Protein AF-A0AAN5D6R3-F1 (afdb_monomer)

Mean predicted aligned error: 2.65 Å

Nearest PDB structures (foldseek):
  6zm8-assembly1_A  TM=7.943E-01  e=1.492E-03  Sodiomyces alcalophilus
  5jip-assembly1_B  TM=6.865E-01  e=1.821E-03  Clostridium perfringens
  2x8r-assembly6_F  TM=7.749E-01  e=5.633E-03  Aspergillus fumigatus Af293
  4ff5-assembly1_A  TM=6.627E-01  e=8.023E-02  Streptococcus pneumoniae

pLDDT: mean 97.14, std 1.84, range [90.44, 98.75]

Solvent-accessible surface area (backbone atoms only — not comparable to full-atom values): 5357 Å² total; per-residue (Å²): 90,59,67,64,53,50,53,54,52,51,51,36,53,76,72,68,51,90,69,65,46,78,48,35,67,69,57,42,32,76,47,53,35,47,80,50,39,95,63,37,93,39,49,30,34,32,53,52,76,73,73,49,84,57,76,78,87,71,71,69,43,28,68,32,82,68,66,62,31,32,35,15,38,69,74,40,81,43,69,95,82,68,48,61,39,70,44,72,31,68,134

Foldseek 3Di:
DVVVVVVVVVVCVVVPHQDAAEDEQVVCCVPPRFAAQPPQVHAYAYEDQQQDQDQPPDDRTSNHPGHQKYQHHWQCQDPPPPGGGTDM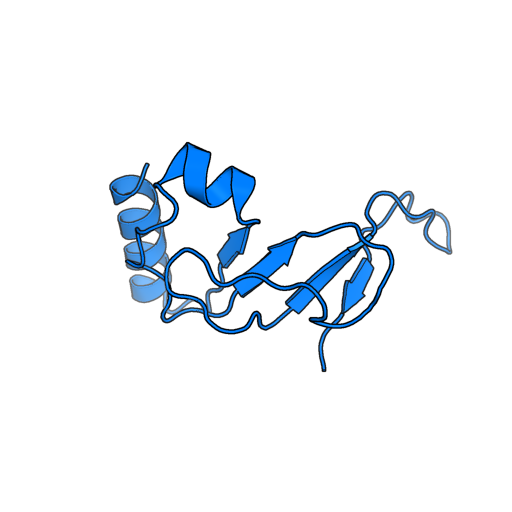HGD

Radius of gyration: 14.56 Å; Cα contacts (8 Å, |Δi|>4): 146; chains: 1; bounding box: 36×28×38 Å

Secondary structure (DSSP, 8-state):
-HHHHHHHHHHHHHTT----EEE-HHHHHHHH-TT--TTTTSPEEEE--SS-SS-TT---BTTBSS-SEEEEEEEEE-STT--EEEEEE--

Structure (mmCIF, N/CA/C/O backbone):
data_AF-A0AAN5D6R3-F1
#
_entry.id   AF-A0AAN5D6R3-F1
#
loop_
_atom_site.group_PDB
_atom_site.id
_atom_site.type_symbol
_atom_site.label_atom_id
_atom_site.label_alt_id
_atom_site.label_comp_id
_atom_site.label_asym_id
_atom_site.label_entity_id
_atom_site.label_seq_id
_atom_site.pdbx_PDB_ins_code
_atom_site.Cartn_x
_atom_site.Cartn_y
_atom_site.Cartn_z
_atom_site.occupancy
_atom_site.B_iso_or_equiv
_atom_site.auth_seq_id
_atom_site.auth_comp_id
_atom_site.auth_asym_id
_atom_site.auth_atom_id
_atom_site.pdbx_PDB_model_num
ATOM 1 N N . ASN A 1 1 ? -6.840 14.722 4.740 1.00 93.50 1 ASN A N 1
ATOM 2 C CA . ASN A 1 1 ? -7.758 13.725 4.128 1.00 93.50 1 ASN A CA 1
ATOM 3 C C . ASN A 1 1 ? -7.998 12.478 4.991 1.00 93.50 1 ASN A C 1
ATOM 5 O O . ASN A 1 1 ? -8.188 11.398 4.450 1.00 93.50 1 ASN A O 1
ATOM 9 N N . GLN A 1 2 ? -8.043 12.602 6.323 1.00 98.06 2 GLN A N 1
ATOM 10 C CA . GLN A 1 2 ? -8.183 11.442 7.221 1.00 98.06 2 GLN A CA 1
ATOM 11 C C . GLN A 1 2 ? -9.566 10.779 7.112 1.00 98.06 2 GLN A C 1
ATOM 13 O O . GLN A 1 2 ? -9.644 9.568 6.940 1.00 98.06 2 GLN A O 1
ATOM 18 N N . GLN A 1 3 ? -10.643 11.577 7.135 1.00 98.38 3 GLN A N 1
ATOM 19 C CA . GLN A 1 3 ? -12.017 11.063 7.073 1.00 98.38 3 GLN A CA 1
ATOM 20 C C . GLN A 1 3 ? -12.289 10.267 5.793 1.00 98.38 3 GLN A C 1
ATOM 22 O O . GLN A 1 3 ? -12.778 9.152 5.867 1.00 98.38 3 GLN A O 1
ATOM 27 N N . PHE A 1 4 ? -11.863 10.784 4.638 1.00 98.19 4 PHE A N 1
ATOM 28 C CA . PHE A 1 4 ? -12.001 10.091 3.354 1.00 98.19 4 PHE A CA 1
ATOM 29 C C . PHE A 1 4 ? -11.401 8.674 3.373 1.00 98.19 4 PHE A C 1
ATOM 31 O O . PHE A 1 4 ? -12.004 7.726 2.879 1.00 98.19 4 PHE A O 1
ATOM 38 N N . ILE A 1 5 ? -10.220 8.514 3.981 1.00 98.19 5 ILE A N 1
ATOM 39 C CA . ILE A 1 5 ? -9.574 7.203 4.110 1.00 98.19 5 ILE A CA 1
ATOM 40 C C . ILE A 1 5 ? -10.357 6.302 5.077 1.00 98.19 5 ILE A C 1
ATOM 42 O O . ILE A 1 5 ? -10.491 5.109 4.810 1.00 98.19 5 ILE A O 1
ATOM 46 N N . LEU A 1 6 ? -10.879 6.848 6.182 1.00 98.50 6 LEU A N 1
ATOM 47 C CA . LEU A 1 6 ? -11.707 6.086 7.123 1.00 98.50 6 LEU A CA 1
ATOM 48 C C . LEU A 1 6 ? -12.996 5.584 6.471 1.00 98.50 6 LEU A C 1
ATOM 50 O O . LEU A 1 6 ? -13.344 4.426 6.677 1.00 98.50 6 LEU A O 1
ATOM 54 N N . ASP A 1 7 ? -13.651 6.413 5.661 1.00 98.62 7 ASP A N 1
ATOM 55 C CA . ASP A 1 7 ? -14.885 6.051 4.960 1.00 98.62 7 ASP A CA 1
ATOM 56 C C . ASP A 1 7 ? -14.624 4.929 3.943 1.00 98.62 7 ASP A C 1
ATOM 58 O O . ASP A 1 7 ? -15.335 3.926 3.927 1.00 98.62 7 ASP A O 1
ATOM 62 N N . MET A 1 8 ? -13.538 5.027 3.165 1.00 97.94 8 MET A N 1
ATOM 63 C CA . MET A 1 8 ? -13.139 3.976 2.221 1.00 97.94 8 MET A CA 1
ATOM 64 C C . MET A 1 8 ? -12.821 2.654 2.934 1.00 97.94 8 MET A C 1
ATOM 66 O O . MET A 1 8 ? -13.239 1.583 2.502 1.00 97.94 8 MET A O 1
ATOM 70 N N . VAL A 1 9 ? -12.102 2.720 4.058 1.00 98.06 9 VAL A N 1
ATOM 71 C CA . VAL A 1 9 ? -11.793 1.541 4.873 1.00 98.06 9 VAL A CA 1
ATOM 72 C C . VAL A 1 9 ? -13.055 0.944 5.493 1.00 98.06 9 VAL A C 1
ATOM 74 O O . VAL A 1 9 ? -13.162 -0.280 5.575 1.00 98.06 9 VAL A O 1
ATOM 77 N N . ALA A 1 10 ? -13.994 1.767 5.959 1.00 98.31 10 ALA A N 1
ATOM 78 C CA . ALA A 1 10 ? -15.259 1.295 6.510 1.00 98.31 10 ALA A CA 1
ATOM 79 C C . ALA A 1 10 ? -16.045 0.499 5.460 1.00 98.31 10 ALA A C 1
ATOM 81 O O . ALA A 1 10 ? -16.481 -0.614 5.756 1.00 98.31 10 ALA A O 1
ATOM 82 N N . GLU A 1 11 ? -16.115 1.010 4.231 1.00 98.44 11 GLU A N 1
ATOM 83 C CA . GLU A 1 11 ? -16.776 0.333 3.115 1.00 98.44 11 GLU A CA 1
ATOM 84 C C . GLU A 1 11 ? -16.085 -0.988 2.751 1.00 98.44 11 GLU A C 1
ATOM 86 O O . GLU A 1 11 ? -16.731 -2.030 2.689 1.00 98.44 11 GLU A O 1
ATOM 91 N N . CYS A 1 12 ? -14.751 -1.003 2.621 1.00 97.94 12 CYS A N 1
ATOM 92 C CA . CYS A 1 12 ? -14.017 -2.248 2.366 1.00 97.94 12 CYS A CA 1
ATOM 93 C C . CYS A 1 12 ? -14.285 -3.319 3.437 1.00 97.94 12 CYS A C 1
ATOM 95 O O . CYS A 1 12 ? -14.377 -4.502 3.115 1.00 97.94 12 CYS A O 1
ATOM 97 N N . ASN A 1 13 ? -14.420 -2.924 4.708 1.00 97.75 13 ASN A N 1
ATOM 98 C CA . ASN A 1 13 ? -14.765 -3.863 5.776 1.00 97.75 13 ASN A CA 1
ATOM 99 C C . ASN A 1 13 ? -16.212 -4.357 5.676 1.00 97.75 13 ASN A C 1
ATOM 101 O O . ASN A 1 13 ? -16.451 -5.542 5.911 1.00 97.75 13 ASN A O 1
ATOM 105 N N . ALA A 1 14 ? -17.163 -3.478 5.342 1.00 98.44 14 ALA A N 1
ATOM 106 C CA . ALA A 1 14 ? -18.563 -3.850 5.137 1.00 98.44 14 ALA A CA 1
ATOM 107 C C . ALA A 1 14 ? -18.697 -4.899 4.020 1.00 98.44 14 ALA A C 1
ATOM 109 O O . ALA A 1 14 ? -19.370 -5.916 4.197 1.00 98.44 14 ALA A O 1
ATOM 110 N N . GLU A 1 15 ? -17.936 -4.712 2.942 1.00 98.31 15 GLU A N 1
ATOM 111 C CA . GLU A 1 15 ? -17.842 -5.618 1.793 1.00 98.31 15 GLU A CA 1
ATOM 112 C C . GLU A 1 15 ? -16.906 -6.823 2.022 1.00 98.31 15 GLU A C 1
ATOM 114 O O . GLU A 1 15 ? -16.728 -7.664 1.142 1.00 98.31 15 GLU A O 1
ATOM 119 N N . LYS A 1 16 ? -16.309 -6.950 3.217 1.00 97.75 16 LYS A N 1
ATOM 120 C CA . LYS A 1 16 ? -15.396 -8.047 3.603 1.00 97.75 16 LYS A CA 1
ATOM 121 C C . LYS A 1 16 ? -14.185 -8.202 2.672 1.00 97.75 16 LYS A C 1
ATOM 123 O O . LYS A 1 16 ? -13.667 -9.304 2.482 1.00 97.75 16 LYS A O 1
ATOM 128 N N . VAL A 1 17 ? -13.703 -7.094 2.118 1.00 97.62 17 VAL A N 1
ATOM 129 C CA . VAL A 1 17 ? -12.507 -7.042 1.277 1.00 97.62 17 VAL A CA 1
ATOM 130 C C . VAL A 1 17 ? -11.256 -7.079 2.155 1.00 97.62 17 VAL A C 1
ATOM 132 O O . VAL A 1 17 ? -11.139 -6.349 3.139 1.00 97.62 17 VAL A O 1
ATOM 135 N N . THR A 1 18 ? -10.282 -7.916 1.791 1.00 9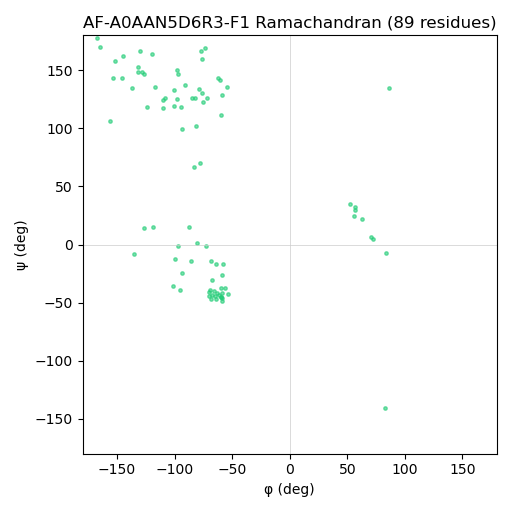6.50 18 THR A N 1
ATOM 136 C CA . THR A 1 18 ? -8.951 -7.872 2.416 1.00 96.50 18 THR A CA 1
ATOM 137 C C . THR A 1 18 ? -8.212 -6.627 1.948 1.00 96.50 18 THR A C 1
ATOM 139 O O . THR A 1 18 ? -8.075 -6.408 0.747 1.00 96.50 18 THR A O 1
ATOM 142 N N . LEU A 1 19 ? -7.734 -5.817 2.891 1.00 96.44 19 LEU A N 1
ATOM 143 C CA . LEU A 1 19 ? -7.232 -4.482 2.589 1.00 96.44 19 LEU A CA 1
ATOM 1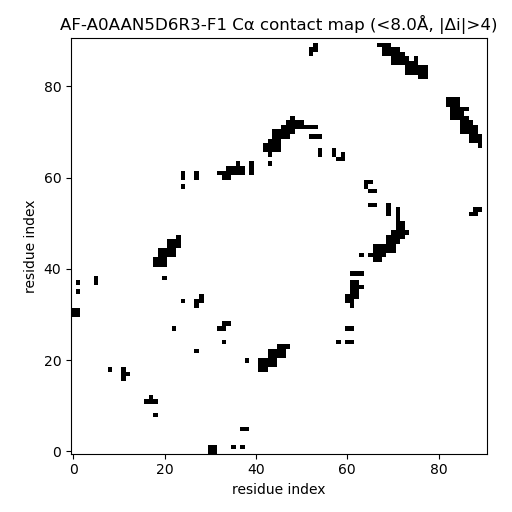44 C C . LEU A 1 19 ? -5.831 -4.228 3.152 1.00 96.44 19 LEU A C 1
ATOM 146 O O . LEU A 1 19 ? -5.452 -4.746 4.202 1.00 96.44 19 LEU A O 1
ATOM 150 N N . GLY A 1 20 ? -5.081 -3.401 2.431 1.00 97.88 20 GLY A N 1
ATOM 151 C CA . GLY A 1 20 ? -3.760 -2.902 2.790 1.00 97.88 20 GLY A CA 1
ATOM 152 C C . GLY A 1 20 ? -3.598 -1.471 2.290 1.00 97.88 20 GLY A C 1
ATOM 153 O O . GLY A 1 20 ? -4.362 -1.013 1.439 1.00 97.88 20 GLY A O 1
ATOM 154 N N . ILE A 1 21 ? -2.625 -0.750 2.836 1.00 98.44 21 ILE A N 1
ATOM 155 C CA . ILE A 1 21 ? -2.374 0.654 2.506 1.00 98.44 21 ILE A CA 1
ATOM 156 C C . ILE A 1 21 ? -1.097 0.745 1.680 1.00 98.44 21 ILE A C 1
ATOM 158 O O . ILE A 1 21 ? -0.058 0.265 2.116 1.00 98.44 21 ILE A O 1
ATOM 162 N N . TYR A 1 22 ? -1.154 1.381 0.512 1.00 98.38 22 TYR A N 1
ATOM 163 C CA . TYR A 1 22 ? 0.027 1.713 -0.285 1.00 98.38 22 TYR A CA 1
ATOM 164 C C . TYR A 1 22 ? 0.388 3.187 -0.084 1.00 98.38 22 TYR A C 1
ATOM 166 O O . TYR A 1 22 ? -0.435 4.064 -0.352 1.00 98.38 22 TYR A O 1
ATOM 174 N N . SER A 1 23 ? 1.589 3.475 0.429 1.00 98.25 23 SER A N 1
ATOM 175 C CA . SER A 1 23 ? 2.066 4.853 0.610 1.00 98.25 23 SER A CA 1
ATOM 176 C C . SER A 1 23 ? 3.568 4.927 0.923 1.00 98.25 23 SER A C 1
ATOM 178 O O . SER A 1 23 ? 4.256 3.923 1.102 1.00 98.25 23 SER A O 1
ATOM 180 N N . ASN A 1 24 ? 4.075 6.152 1.046 1.00 98.00 24 ASN A N 1
ATOM 181 C CA . ASN A 1 24 ? 5.375 6.470 1.623 1.00 98.00 24 ASN A CA 1
ATOM 182 C C . ASN A 1 24 ? 5.236 7.574 2.682 1.00 98.00 24 ASN A C 1
ATOM 184 O O . ASN A 1 24 ? 4.209 8.251 2.763 1.00 98.00 24 ASN A O 1
ATOM 188 N N . ASN A 1 25 ? 6.281 7.769 3.483 1.00 97.62 25 ASN A N 1
ATOM 189 C CA . ASN A 1 25 ? 6.277 8.708 4.603 1.00 97.62 25 ASN A CA 1
ATOM 190 C C . ASN A 1 25 ? 6.003 10.165 4.173 1.00 97.62 25 ASN A C 1
ATOM 192 O O . ASN A 1 25 ? 5.289 10.867 4.883 1.00 97.62 25 ASN A O 1
ATOM 196 N N . ASN A 1 26 ? 6.515 10.611 3.018 1.00 97.75 26 ASN A N 1
ATOM 197 C CA . ASN A 1 26 ? 6.334 11.988 2.536 1.00 97.75 26 ASN A CA 1
ATOM 198 C C . ASN A 1 26 ? 4.881 12.241 2.107 1.00 97.75 26 ASN A C 1
ATOM 200 O O . ASN A 1 26 ? 4.282 13.257 2.467 1.00 97.75 26 ASN A O 1
ATOM 204 N N . ASN A 1 27 ? 4.298 11.295 1.366 1.00 98.06 27 ASN A N 1
ATOM 205 C CA . ASN A 1 27 ? 2.908 11.373 0.924 1.00 98.06 27 ASN A CA 1
ATOM 206 C C . ASN A 1 27 ? 1.954 11.267 2.113 1.00 98.06 27 ASN A C 1
ATOM 208 O O . ASN A 1 27 ? 0.998 12.033 2.202 1.00 98.06 27 ASN A O 1
ATOM 212 N N . TRP A 1 28 ? 2.222 10.350 3.046 1.00 98.31 28 TRP A N 1
ATOM 213 C CA . TRP A 1 28 ? 1.410 10.211 4.251 1.00 98.31 28 TRP A CA 1
ATOM 214 C C . TRP A 1 28 ? 1.391 11.507 5.064 1.00 98.31 28 TRP A C 1
ATOM 216 O O . TRP A 1 28 ? 0.317 12.012 5.389 1.00 98.31 28 TRP A O 1
ATOM 226 N N . ASP A 1 29 ? 2.565 12.094 5.315 1.00 98.19 29 ASP A N 1
ATOM 227 C CA . ASP A 1 29 ? 2.675 13.358 6.042 1.00 98.19 29 ASP A CA 1
ATOM 228 C C . ASP A 1 29 ? 1.912 14.493 5.347 1.00 98.19 29 ASP A C 1
ATOM 230 O O . ASP A 1 29 ? 1.094 15.162 5.973 1.00 98.19 29 ASP A O 1
ATOM 234 N N . SER A 1 30 ? 2.064 14.621 4.028 1.00 98.25 30 SER A N 1
ATOM 235 C CA . SER A 1 30 ? 1.401 15.676 3.251 1.00 98.25 30 SER A CA 1
ATOM 236 C C . SER A 1 30 ? -0.129 15.532 3.186 1.00 98.25 30 SER A C 1
ATOM 238 O O . SER A 1 30 ? -0.840 16.526 3.064 1.00 98.25 30 SER A O 1
ATOM 240 N N . ILE A 1 31 ? -0.662 14.305 3.236 1.00 98.00 31 ILE A N 1
ATOM 241 C CA . ILE A 1 31 ? -2.092 14.024 3.005 1.00 98.00 31 ILE A CA 1
ATOM 242 C C . ILE A 1 31 ? -2.887 13.947 4.317 1.00 98.00 31 ILE A C 1
ATOM 244 O O . ILE A 1 31 ? -4.055 14.366 4.382 1.00 98.00 31 ILE A O 1
ATOM 248 N N . VAL A 1 32 ? -2.295 13.358 5.355 1.00 97.94 32 VAL A N 1
ATOM 249 C CA . VAL A 1 32 ? -2.971 13.056 6.626 1.00 97.94 32 VAL A CA 1
ATOM 250 C C . VAL A 1 32 ? -2.163 13.411 7.872 1.00 97.94 32 VAL A C 1
ATOM 252 O O . VAL A 1 32 ? -2.739 13.390 8.960 1.00 97.94 32 VAL A O 1
ATOM 255 N N . GLY A 1 33 ? -0.892 13.789 7.727 1.00 97.38 33 GLY A N 1
ATOM 256 C CA . GLY A 1 33 ? 0.027 14.051 8.830 1.00 97.38 33 GLY A CA 1
ATOM 257 C C . GLY A 1 33 ? 0.732 12.784 9.316 1.00 97.38 33 GLY A C 1
ATOM 258 O O . GLY A 1 33 ? 0.113 11.738 9.521 1.00 97.38 33 GLY A O 1
ATOM 259 N N . SER A 1 34 ? 2.043 12.881 9.534 1.00 94.81 34 SER A N 1
ATOM 260 C CA . SER A 1 34 ? 2.928 11.763 9.902 1.00 94.81 34 SER A CA 1
ATOM 261 C C . SER A 1 34 ? 2.539 11.041 11.195 1.00 94.81 34 SER A C 1
ATOM 263 O O . SER A 1 34 ? 2.842 9.855 11.339 1.00 94.81 34 SER A O 1
ATOM 265 N N . SER A 1 35 ? 1.850 11.719 12.116 1.00 96.25 35 SER A N 1
ATOM 266 C CA . SER A 1 35 ? 1.395 11.152 13.390 1.00 96.25 35 SER A CA 1
ATOM 267 C C . SER A 1 35 ? 0.048 10.429 13.313 1.00 96.25 35 SER A C 1
ATOM 269 O O . SER A 1 35 ? -0.298 9.699 14.243 1.00 96.25 35 SER A O 1
ATOM 271 N N . TRP A 1 36 ? -0.726 10.601 12.237 1.00 98.31 36 TRP A N 1
ATOM 272 C CA . TRP A 1 36 ? -2.048 9.990 12.144 1.00 98.31 36 TRP A CA 1
ATOM 273 C C . TRP A 1 36 ? -1.956 8.491 11.852 1.00 98.31 36 TRP A C 1
ATOM 275 O O . TRP A 1 36 ? -1.404 8.079 10.832 1.00 98.31 36 TRP A O 1
ATOM 285 N N . SER A 1 37 ? -2.541 7.683 12.739 1.00 98.38 37 SER A N 1
ATOM 286 C CA . SER A 1 37 ? -2.403 6.222 12.762 1.00 98.38 37 SER A CA 1
ATOM 287 C C . SER A 1 37 ? -3.711 5.449 12.580 1.00 98.38 37 SER A C 1
ATOM 289 O O . SER A 1 37 ? -3.752 4.240 12.825 1.00 98.38 37 SER A O 1
ATOM 291 N N . GLY A 1 38 ? -4.779 6.116 12.122 1.00 97.75 38 GLY A N 1
ATOM 292 C CA . GLY A 1 38 ? -6.146 5.573 12.091 1.00 97.75 38 GLY A CA 1
ATOM 293 C C . GLY A 1 38 ? -6.334 4.275 11.293 1.00 97.75 38 GLY A C 1
ATOM 294 O O . GLY A 1 38 ? -7.322 3.571 11.492 1.00 97.75 38 GLY A O 1
ATOM 295 N N . VAL A 1 39 ? -5.381 3.925 10.424 1.00 98.00 39 VAL A N 1
ATOM 296 C CA . VAL A 1 39 ? -5.411 2.714 9.585 1.00 98.00 39 VAL A CA 1
ATOM 297 C C . VAL A 1 39 ? -4.156 1.841 9.723 1.00 98.00 39 VAL A C 1
ATOM 299 O O . VAL A 1 39 ? -3.950 0.921 8.937 1.00 98.00 39 VAL A O 1
ATOM 302 N N . SER A 1 40 ? -3.338 2.074 10.753 1.00 98.00 40 SER A N 1
ATOM 303 C CA . SER A 1 40 ? -2.081 1.336 10.991 1.00 98.00 40 SER A CA 1
ATOM 304 C C . SER A 1 40 ? -2.251 -0.160 11.272 1.00 98.00 40 SER A C 1
ATOM 306 O O . SER A 1 40 ? -1.302 -0.927 11.136 1.00 98.00 40 SER A O 1
ATOM 308 N N . LYS A 1 41 ? -3.467 -0.601 11.621 1.00 97.38 41 LYS A N 1
ATOM 309 C CA . LYS A 1 41 ? -3.800 -2.021 11.815 1.00 97.38 41 LYS A CA 1
ATOM 310 C C . LYS A 1 41 ? -3.779 -2.850 10.522 1.00 97.38 41 LYS A C 1
ATOM 312 O O . LYS A 1 41 ? -3.826 -4.073 10.600 1.00 97.38 41 LYS A O 1
ATOM 317 N N . TYR A 1 42 ? -3.756 -2.206 9.355 1.00 98.31 42 TYR A N 1
ATOM 318 C CA . TYR A 1 42 ? -3.699 -2.880 8.057 1.00 98.31 42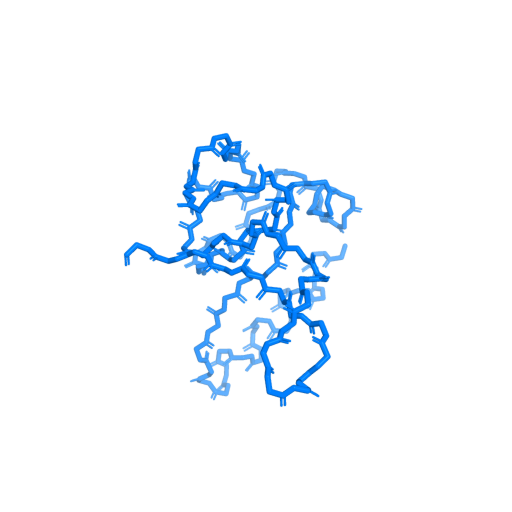 TYR A CA 1
ATOM 319 C C . TYR A 1 42 ? -2.262 -2.925 7.527 1.00 98.31 42 TYR A C 1
ATOM 321 O O . TYR A 1 42 ? -1.482 -2.014 7.820 1.00 98.31 42 TYR A O 1
ATOM 329 N N . PRO A 1 43 ? -1.893 -3.953 6.742 1.00 98.44 43 PRO A N 1
ATOM 330 C CA . PRO A 1 43 ? -0.547 -4.079 6.198 1.00 98.44 43 PRO A CA 1
ATOM 331 C C . PRO A 1 43 ? -0.185 -2.889 5.306 1.00 98.44 43 PRO A C 1
ATOM 333 O O . PRO A 1 43 ? -1.009 -2.401 4.529 1.00 98.44 43 PRO A O 1
ATOM 336 N N . LEU A 1 44 ? 1.069 -2.449 5.407 1.00 98.69 44 LEU A N 1
ATOM 337 C CA . LEU A 1 44 ? 1.625 -1.367 4.599 1.00 98.69 44 LEU A CA 1
ATOM 338 C C . LEU A 1 44 ? 2.421 -1.933 3.417 1.00 98.69 44 LEU A C 1
ATOM 340 O O . LEU A 1 44 ? 3.381 -2.679 3.605 1.00 98.69 44 LEU A O 1
ATOM 344 N N . TRP A 1 45 ? 2.069 -1.515 2.208 1.00 98.75 45 TRP A N 1
ATOM 345 C CA . TRP A 1 45 ? 2.913 -1.597 1.024 1.00 98.75 45 TRP A CA 1
ATOM 346 C C . TRP A 1 45 ? 3.673 -0.275 0.887 1.00 98.75 45 TRP A C 1
ATOM 348 O O . TRP A 1 45 ? 3.139 0.753 0.472 1.00 98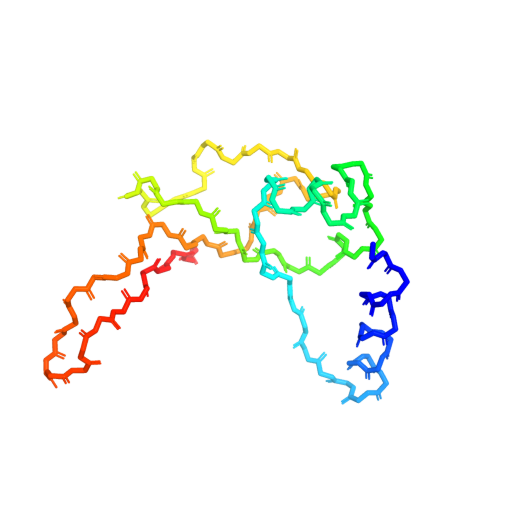.75 45 TRP A O 1
ATOM 358 N N . TRP A 1 46 ? 4.925 -0.289 1.328 1.00 98.50 46 TRP A N 1
ATOM 359 C CA . TRP A 1 46 ? 5.773 0.889 1.422 1.00 98.50 46 TRP A CA 1
ATOM 360 C C . TRP A 1 46 ? 6.471 1.179 0.096 1.00 98.50 46 TRP A C 1
ATOM 362 O O . TRP A 1 46 ? 7.166 0.319 -0.439 1.00 98.50 46 TRP A O 1
ATOM 372 N N . ALA A 1 47 ? 6.332 2.399 -0.418 1.00 98.25 47 ALA A N 1
ATOM 373 C CA . ALA A 1 47 ? 7.053 2.846 -1.607 1.00 98.25 47 ALA A CA 1
ATOM 374 C C . ALA A 1 47 ? 8.341 3.589 -1.231 1.00 98.25 47 ALA A C 1
ATOM 376 O O . ALA A 1 47 ? 8.307 4.642 -0.588 1.00 98.25 47 ALA A O 1
ATOM 377 N N . ASN A 1 48 ? 9.493 3.067 -1.652 1.00 97.44 48 ASN A N 1
ATOM 378 C CA . ASN A 1 48 ? 10.772 3.758 -1.523 1.00 97.44 48 ASN A CA 1
ATOM 379 C C . ASN A 1 48 ? 11.769 3.237 -2.557 1.00 97.44 48 ASN A C 1
ATOM 381 O O . ASN A 1 48 ? 12.292 2.138 -2.411 1.00 97.44 48 ASN A O 1
ATOM 385 N N . TYR A 1 49 ? 12.050 4.027 -3.593 1.00 96.56 49 TYR A N 1
ATOM 386 C CA . TYR A 1 49 ? 12.813 3.562 -4.755 1.00 96.56 49 TYR A CA 1
ATOM 387 C C . TYR A 1 49 ? 14.323 3.616 -4.506 1.00 96.56 49 TYR A C 1
ATOM 389 O O . TYR A 1 49 ? 15.042 4.424 -5.087 1.00 96.56 49 TYR A O 1
ATOM 397 N N . ASN A 1 50 ? 14.796 2.778 -3.586 1.00 95.56 50 ASN A N 1
ATOM 398 C CA . ASN A 1 50 ? 16.198 2.702 -3.178 1.00 95.56 50 ASN A CA 1
ATOM 399 C C . ASN A 1 50 ? 16.983 1.585 -3.893 1.00 95.56 50 ASN A C 1
ATOM 401 O O . ASN A 1 50 ? 18.174 1.420 -3.634 1.00 95.56 50 ASN A O 1
ATOM 405 N N . GLY A 1 51 ? 16.332 0.810 -4.770 1.00 96.56 51 GLY A N 1
ATOM 406 C CA . GLY A 1 51 ? 16.950 -0.292 -5.510 1.00 96.56 51 GLY A CA 1
ATOM 407 C C . GLY A 1 51 ? 17.271 -1.533 -4.669 1.00 96.56 51 GLY A C 1
ATOM 408 O O . GLY A 1 51 ? 17.866 -2.474 -5.189 1.00 96.56 51 GLY A O 1
ATOM 409 N N . GLN A 1 52 ? 16.893 -1.561 -3.390 1.00 96.94 52 GLN A N 1
ATOM 410 C CA . GLN A 1 52 ? 17.189 -2.645 -2.461 1.00 96.94 52 GLN A CA 1
ATOM 411 C C . GLN A 1 52 ? 15.915 -3.419 -2.121 1.00 96.94 52 GLN A C 1
ATOM 413 O O . GLN A 1 52 ? 14.996 -2.880 -1.519 1.00 96.94 52 GLN A O 1
ATOM 418 N N . ALA A 1 53 ? 15.876 -4.703 -2.470 1.00 97.56 53 ALA A N 1
ATOM 419 C CA . ALA A 1 53 ? 14.760 -5.595 -2.168 1.00 97.56 53 ALA A CA 1
ATOM 420 C C . ALA A 1 53 ? 14.808 -6.064 -0.696 1.00 97.56 53 ALA A C 1
ATOM 422 O O . ALA A 1 53 ? 15.183 -7.200 -0.412 1.00 97.56 53 ALA A O 1
ATOM 423 N N . ASN A 1 54 ? 14.548 -5.155 0.249 1.00 97.50 54 ASN A N 1
ATOM 424 C CA . ASN A 1 54 ? 14.517 -5.398 1.697 1.00 97.50 54 ASN A CA 1
ATOM 425 C C . ASN A 1 54 ? 13.833 -4.227 2.430 1.00 97.50 54 ASN A C 1
ATOM 427 O O . ASN A 1 54 ? 13.637 -3.163 1.864 1.00 97.50 54 ASN A O 1
ATOM 431 N N . PHE A 1 55 ? 13.538 -4.361 3.725 1.00 97.81 55 PHE A N 1
ATOM 432 C CA . PHE A 1 55 ? 12.990 -3.249 4.525 1.00 97.81 55 PHE A CA 1
ATOM 433 C C . PHE A 1 55 ? 14.049 -2.336 5.157 1.00 97.81 55 PHE A C 1
ATOM 435 O O . PHE A 1 55 ? 13.731 -1.548 6.055 1.00 97.81 55 PHE A O 1
ATOM 442 N N . ASN A 1 56 ? 15.309 -2.410 4.720 1.00 96.06 56 ASN A N 1
ATOM 443 C CA . ASN A 1 56 ? 16.337 -1.535 5.268 1.00 96.06 56 ASN A CA 1
ATOM 444 C C . ASN A 1 56 ? 15.982 -0.079 4.957 1.00 96.06 56 ASN A C 1
ATOM 446 O O . ASN A 1 56 ? 15.479 0.254 3.884 1.00 96.06 56 ASN A O 1
ATOM 450 N N . ASN A 1 57 ? 16.283 0.804 5.908 1.00 92.94 57 ASN A N 1
ATOM 451 C CA . ASN A 1 57 ? 15.971 2.235 5.849 1.00 92.94 57 ASN A CA 1
ATOM 452 C C . ASN A 1 57 ? 14.483 2.593 5.985 1.00 92.94 57 ASN A C 1
ATOM 454 O O . ASN A 1 57 ? 14.151 3.778 5.877 1.00 92.94 57 ASN A O 1
ATOM 458 N N . PHE A 1 58 ? 13.594 1.632 6.271 1.00 97.50 58 PHE A N 1
ATOM 459 C CA . PHE A 1 58 ? 12.236 1.972 6.680 1.00 97.50 58 PHE A CA 1
ATOM 460 C C . PHE A 1 58 ? 12.274 2.843 7.941 1.00 97.50 58 PHE A C 1
ATOM 462 O O . PHE A 1 58 ? 12.913 2.505 8.940 1.00 97.50 58 PHE A O 1
ATOM 469 N N . LYS A 1 59 ? 11.581 3.980 7.890 1.00 96.69 59 LYS A N 1
ATOM 470 C CA . LYS A 1 59 ? 11.379 4.865 9.037 1.00 96.69 59 LYS A CA 1
ATOM 471 C C . LYS A 1 59 ? 9.913 4.775 9.446 1.00 96.69 59 LYS A C 1
ATOM 473 O O . LYS A 1 59 ? 9.074 5.041 8.589 1.00 96.69 59 LYS A O 1
ATOM 478 N N . PRO A 1 60 ? 9.598 4.443 10.708 1.00 97.81 60 PRO A N 1
ATOM 479 C CA . PRO A 1 60 ? 8.220 4.392 11.174 1.00 97.81 60 PRO A CA 1
ATOM 480 C C . PRO A 1 60 ? 7.466 5.699 10.915 1.00 97.81 60 PRO A C 1
ATOM 482 O O . PRO A 1 60 ? 7.979 6.788 11.172 1.00 97.81 60 PRO A O 1
ATOM 485 N N . PHE A 1 61 ? 6.238 5.582 10.422 1.00 98.44 61 PHE A N 1
ATOM 486 C CA . PHE A 1 61 ? 5.310 6.694 10.218 1.00 98.44 61 PHE A CA 1
ATOM 487 C C . PHE A 1 61 ? 3.880 6.175 10.326 1.00 98.44 61 PHE A C 1
ATOM 489 O O . PHE A 1 61 ? 3.646 4.980 10.162 1.00 98.44 61 PHE A O 1
ATOM 496 N N . GLY A 1 62 ? 2.918 7.053 10.609 1.00 97.81 62 GLY A N 1
ATOM 497 C CA . GLY A 1 62 ? 1.496 6.711 10.542 1.00 97.81 62 GLY A CA 1
ATOM 498 C C . GLY A 1 62 ? 1.073 5.514 11.400 1.00 97.81 62 GLY A C 1
ATOM 499 O O . GLY A 1 62 ? 0.100 4.850 11.074 1.00 97.81 62 GLY A O 1
ATOM 500 N N . GLY A 1 63 ? 1.815 5.204 12.469 1.00 98.25 63 GLY A N 1
ATOM 501 C CA . GLY A 1 63 ? 1.596 4.039 13.334 1.00 98.25 63 GLY A CA 1
ATOM 502 C C . GLY A 1 63 ? 2.214 2.716 12.856 1.00 98.25 63 GLY A C 1
ATOM 503 O O . GLY A 1 63 ? 2.210 1.759 13.626 1.00 98.25 63 GLY A O 1
ATOM 504 N N . TRP A 1 64 ? 2.783 2.637 11.649 1.00 98.56 64 TRP A N 1
ATOM 505 C CA . TRP A 1 64 ? 3.488 1.437 11.182 1.00 98.56 64 TRP A CA 1
ATOM 506 C C . TRP A 1 64 ? 4.925 1.392 11.696 1.00 98.56 64 TRP A C 1
ATOM 508 O O . TRP A 1 64 ? 5.707 2.315 11.467 1.00 98.56 64 TRP A O 1
ATOM 518 N N . SER A 1 65 ? 5.290 0.286 12.345 1.00 97.81 65 SER A N 1
ATOM 519 C CA . SER A 1 65 ? 6.667 -0.014 12.761 1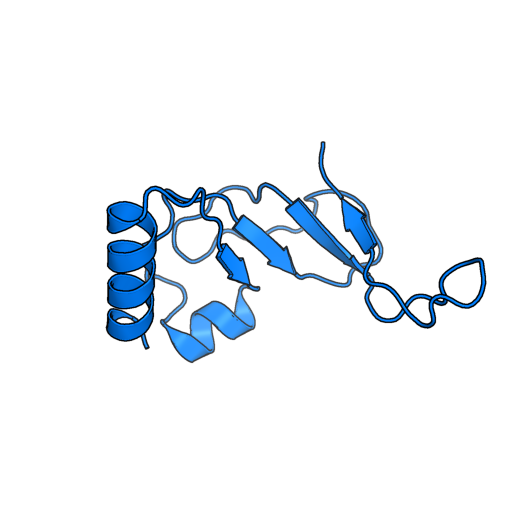.00 97.81 65 SER A CA 1
ATOM 520 C C . SER A 1 65 ? 7.437 -0.853 11.737 1.00 97.81 65 SER A C 1
ATOM 522 O O . SER A 1 65 ? 8.661 -0.770 11.688 1.00 97.81 65 SER A O 1
ATOM 524 N N . THR A 1 66 ? 6.732 -1.617 10.899 1.00 97.25 66 THR A N 1
ATOM 525 C CA . THR A 1 66 ? 7.290 -2.384 9.780 1.00 97.25 66 THR A CA 1
ATOM 526 C C . THR A 1 66 ? 6.297 -2.418 8.616 1.00 97.25 66 THR A C 1
ATOM 528 O O . THR A 1 66 ? 5.088 -2.501 8.856 1.00 97.25 66 THR A O 1
ATOM 531 N N . PRO A 1 67 ? 6.766 -2.368 7.359 1.00 98.12 67 PRO A N 1
ATOM 532 C CA . PRO A 1 67 ? 5.933 -2.655 6.201 1.00 98.12 67 PRO A CA 1
ATOM 533 C C . PRO A 1 67 ? 5.726 -4.167 6.023 1.00 98.12 67 PRO A C 1
ATOM 535 O O . PRO A 1 67 ? 6.407 -4.983 6.646 1.00 98.12 67 PRO A O 1
ATOM 538 N N . ALA A 1 68 ? 4.769 -4.522 5.166 1.00 98.44 68 ALA A N 1
ATOM 539 C CA . ALA A 1 68 ? 4.514 -5.882 4.698 1.00 98.44 68 ALA A CA 1
ATOM 540 C C . ALA A 1 68 ? 5.086 -6.124 3.292 1.00 98.44 68 ALA A C 1
ATOM 542 O O . ALA A 1 68 ? 5.572 -7.213 3.022 1.00 98.44 68 ALA A O 1
ATOM 543 N N . ILE A 1 69 ? 5.052 -5.118 2.409 1.00 98.69 69 ILE A N 1
ATOM 544 C CA . ILE A 1 69 ? 5.633 -5.149 1.053 1.00 98.69 69 ILE A CA 1
ATOM 545 C C . ILE A 1 69 ? 6.460 -3.877 0.857 1.00 98.69 69 ILE A C 1
ATOM 547 O O . ILE A 1 69 ? 6.106 -2.824 1.389 1.00 98.69 69 IL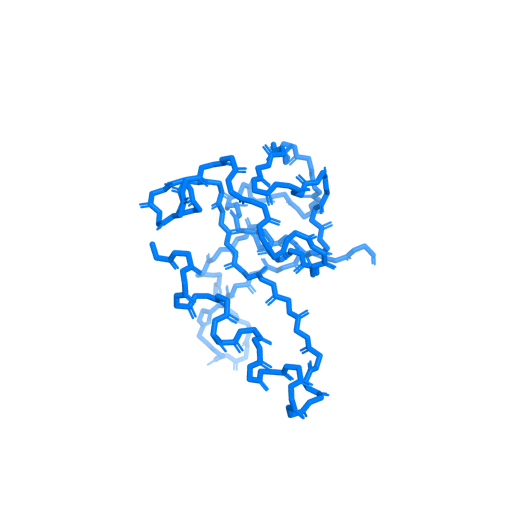E A O 1
ATOM 551 N N . HIS A 1 70 ? 7.529 -3.946 0.066 1.00 98.62 70 HIS A N 1
ATOM 552 C CA . HIS A 1 70 ? 8.318 -2.781 -0.335 1.00 98.62 70 HIS A CA 1
ATOM 553 C C . HIS A 1 70 ? 8.412 -2.659 -1.853 1.00 98.62 70 HIS A C 1
ATOM 555 O O . HIS A 1 70 ? 8.972 -3.532 -2.509 1.00 98.62 70 HIS A O 1
ATOM 561 N N . GLN A 1 71 ? 7.894 -1.567 -2.413 1.00 98.56 71 GLN A N 1
ATOM 562 C CA . GLN A 1 71 ? 8.153 -1.185 -3.799 1.00 98.56 71 GLN A CA 1
ATOM 563 C C . GLN A 1 71 ? 9.503 -0.467 -3.866 1.00 98.56 71 GLN A C 1
ATOM 565 O O . GLN A 1 71 ? 9.618 0.699 -3.471 1.00 98.56 71 GLN A O 1
ATOM 570 N N . TYR A 1 72 ? 10.528 -1.186 -4.324 1.00 97.94 72 TYR A N 1
ATOM 571 C CA . TYR A 1 72 ? 11.924 -0.741 -4.266 1.00 97.94 72 TYR A CA 1
ATOM 572 C C . TYR A 1 72 ? 12.442 -0.157 -5.583 1.00 97.94 72 TYR A C 1
ATOM 574 O O . TYR A 1 72 ? 13.515 0.451 -5.611 1.00 97.94 72 TYR A O 1
ATOM 582 N N . SER A 1 73 ? 11.702 -0.331 -6.679 1.00 97.44 73 SER A N 1
ATOM 583 C CA . SER A 1 73 ? 12.030 0.221 -7.992 1.00 97.44 73 SER A CA 1
ATOM 584 C C . SER A 1 73 ? 10.760 0.418 -8.815 1.00 97.44 73 SER A C 1
ATOM 586 O O . SER A 1 73 ? 9.850 -0.405 -8.735 1.00 97.44 73 SER A O 1
ATOM 588 N N . GLY A 1 74 ? 10.716 1.494 -9.596 1.00 95.31 74 GLY A N 1
ATOM 589 C CA . GLY A 1 74 ? 9.647 1.769 -10.552 1.00 95.31 74 GLY A CA 1
ATOM 590 C C . GLY A 1 74 ? 10.184 1.866 -11.975 1.00 95.31 74 GLY A C 1
ATOM 591 O O . GLY A 1 74 ? 11.391 2.015 -12.179 1.00 95.31 74 GLY A O 1
ATOM 592 N N . ASP A 1 75 ? 9.279 1.785 -12.947 1.00 94.38 75 ASP A N 1
ATOM 593 C CA . ASP A 1 75 ? 9.566 1.977 -14.376 1.00 94.38 75 ASP A CA 1
ATOM 594 C C . ASP A 1 75 ? 10.654 1.052 -14.970 1.00 94.38 75 ASP A C 1
ATOM 596 O O . ASP A 1 75 ? 11.348 1.397 -15.931 1.00 94.38 75 ASP A O 1
ATOM 600 N N . VAL A 1 76 ? 10.815 -0.159 -14.432 1.00 95.56 76 VAL A N 1
ATOM 601 C CA . VAL A 1 76 ? 11.811 -1.119 -14.922 1.00 95.56 76 VAL A CA 1
ATOM 602 C C . VAL A 1 76 ? 11.323 -1.758 -16.216 1.00 95.56 76 VAL A C 1
ATOM 604 O O . VAL A 1 76 ? 10.214 -2.280 -16.269 1.00 95.56 76 VAL A O 1
ATOM 607 N N . LYS A 1 77 ? 12.158 -1.786 -17.262 1.00 95.69 77 LYS A N 1
ATOM 608 C CA . LYS A 1 77 ? 11.810 -2.452 -18.526 1.00 95.69 77 LYS A CA 1
ATOM 609 C C . LYS A 1 77 ? 11.524 -3.939 -18.289 1.00 95.69 77 LYS A C 1
ATOM 611 O O . LYS A 1 77 ? 12.430 -4.717 -17.994 1.00 95.69 77 LYS A O 1
ATOM 616 N N . GLY A 1 78 ? 10.265 -4.322 -18.458 1.00 90.44 78 GLY A N 1
ATOM 617 C CA . GLY A 1 78 ? 9.786 -5.685 -18.305 1.00 90.44 78 GLY A CA 1
ATOM 618 C C . GLY A 1 78 ? 10.159 -6.584 -19.486 1.00 90.44 78 GLY A C 1
ATOM 619 O O . GLY A 1 78 ? 10.464 -6.132 -20.595 1.00 90.44 78 GLY A O 1
ATOM 620 N N . ALA A 1 79 ? 10.127 -7.893 -19.241 1.00 91.75 79 ALA A N 1
ATOM 621 C CA . ALA A 1 79 ? 10.328 -8.911 -20.269 1.00 91.75 79 ALA A CA 1
ATOM 622 C C . ALA A 1 79 ? 9.110 -9.027 -21.205 1.00 91.75 79 ALA A C 1
ATOM 624 O O . ALA A 1 79 ? 8.040 -8.498 -20.923 1.00 91.75 79 ALA A O 1
ATOM 625 N N . CYS A 1 80 ? 9.255 -9.753 -22.316 1.00 91.50 80 CYS A N 1
ATOM 626 C CA . CYS A 1 80 ? 8.127 -10.170 -23.166 1.00 91.50 80 CYS A CA 1
ATOM 627 C C . CYS A 1 80 ? 7.179 -9.032 -23.604 1.00 91.50 80 CYS A C 1
ATOM 629 O O . CYS A 1 80 ? 5.975 -9.240 -23.723 1.00 91.50 80 CYS A O 1
ATOM 631 N N . SER A 1 81 ? 7.717 -7.832 -23.844 1.00 92.94 81 SER A N 1
ATOM 632 C CA . SER A 1 81 ? 6.965 -6.662 -24.328 1.00 92.94 81 SER A CA 1
ATOM 633 C C . SER A 1 81 ? 5.859 -6.149 -23.392 1.00 92.94 81 SER A C 1
ATOM 635 O O . SER A 1 81 ? 4.980 -5.422 -23.846 1.00 92.94 81 SER A O 1
ATOM 637 N N . VAL A 1 82 ? 5.915 -6.451 -22.088 1.00 93.38 82 VAL A N 1
ATOM 638 C CA . VAL A 1 82 ? 4.930 -5.954 -21.099 1.00 93.38 82 VAL A CA 1
ATOM 639 C C . VAL A 1 82 ? 5.072 -4.458 -20.770 1.00 93.38 82 VAL A C 1
ATOM 641 O O . VAL A 1 82 ? 4.294 -3.925 -19.988 1.0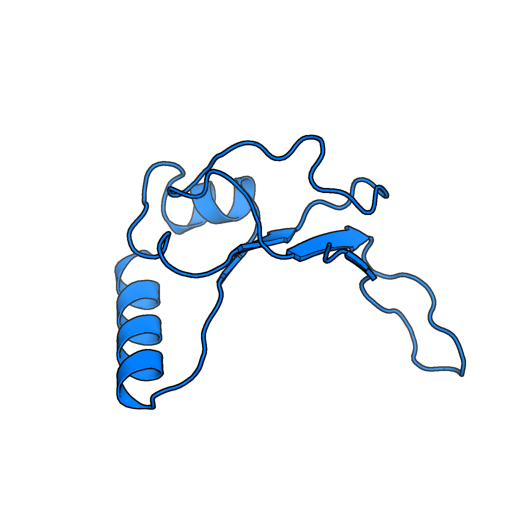0 93.38 82 VAL A O 1
ATOM 644 N N . GLY A 1 83 ? 6.047 -3.767 -21.366 1.00 94.75 83 GLY A N 1
ATOM 645 C CA . GLY A 1 83 ? 6.337 -2.361 -21.085 1.00 94.75 83 GLY A CA 1
ATOM 646 C C . GLY A 1 83 ? 7.217 -2.201 -19.850 1.00 94.75 83 GLY A C 1
ATOM 647 O O . GLY A 1 83 ? 8.155 -2.975 -19.659 1.00 94.75 83 GLY A O 1
ATOM 648 N N . ASN A 1 84 ? 6.936 -1.186 -19.037 1.00 96.50 84 ASN A N 1
ATOM 649 C CA . ASN A 1 84 ? 7.631 -0.947 -17.776 1.00 96.50 84 ASN A CA 1
ATOM 650 C C . ASN A 1 84 ? 6.830 -1.520 -16.601 1.00 96.50 84 ASN A C 1
ATOM 652 O O . ASN A 1 84 ? 5.601 -1.530 -16.632 1.00 96.50 84 ASN A O 1
ATOM 656 N N . VAL A 1 85 ? 7.531 -1.992 -15.573 1.00 96.00 85 VAL A N 1
ATOM 657 C CA . VAL A 1 85 ? 6.953 -2.612 -14.378 1.00 96.00 85 VAL A CA 1
ATOM 658 C C . VAL A 1 85 ? 7.564 -2.034 -13.108 1.00 96.00 85 VAL A C 1
ATOM 660 O O . VAL A 1 85 ? 8.730 -1.632 -13.088 1.00 96.00 85 VAL A O 1
ATOM 663 N N . ASP A 1 86 ? 6.791 -2.073 -12.029 1.00 97.56 86 ASP A N 1
ATOM 664 C CA . ASP A 1 86 ? 7.287 -1.792 -10.687 1.00 97.56 86 ASP A CA 1
ATOM 665 C C . ASP A 1 86 ? 7.756 -3.082 -10.015 1.00 97.56 86 ASP A C 1
ATOM 667 O O . ASP A 1 86 ? 7.083 -4.117 -10.071 1.00 97.56 86 ASP A O 1
ATOM 671 N N . LEU A 1 87 ? 8.902 -3.017 -9.342 1.00 97.69 87 LEU A N 1
ATOM 672 C CA . LEU A 1 87 ? 9.466 -4.147 -8.618 1.00 97.69 87 LEU A CA 1
ATOM 673 C C . LEU A 1 87 ? 9.177 -4.033 -7.126 1.00 97.69 87 LEU A C 1
ATOM 675 O O . LEU A 1 87 ? 9.383 -2.990 -6.498 1.00 97.69 87 LEU A O 1
ATOM 679 N N . ASN A 1 88 ? 8.726 -5.151 -6.567 1.00 98.25 88 ASN A N 1
ATOM 680 C CA . ASN A 1 88 ? 8.286 -5.258 -5.188 1.00 98.25 88 ASN A CA 1
ATOM 681 C C . ASN A 1 88 ? 9.009 -6.398 -4.483 1.00 98.25 88 ASN A C 1
ATOM 683 O O . ASN A 1 88 ? 9.302 -7.427 -5.090 1.00 98.25 88 ASN A O 1
ATOM 687 N N . TRP A 1 89 ? 9.264 -6.213 -3.195 1.00 98.06 89 TRP A N 1
ATOM 688 C CA . TRP A 1 89 ? 9.840 -7.217 -2.320 1.00 98.06 89 TRP A CA 1
ATOM 689 C C . TRP A 1 89 ? 8.861 -7.591 -1.210 1.00 98.06 89 TRP A C 1
ATOM 691 O O . TRP A 1 89 ? 8.238 -6.721 -0.593 1.00 98.06 89 TRP A O 1
ATOM 701 N N . TYR A 1 90 ? 8.751 -8.895 -0.973 1.00 96.94 90 TYR A N 1
ATOM 702 C CA . TYR A 1 90 ? 7.998 -9.517 0.108 1.00 96.94 90 TYR A CA 1
ATOM 703 C C . TYR A 1 90 ? 8.870 -10.646 0.699 1.00 96.94 90 TYR A C 1
ATOM 705 O O . TYR A 1 90 ? 9.475 -11.368 -0.101 1.00 96.94 90 TYR A O 1
ATOM 713 N N . PRO A 1 91 ? 8.990 -10.771 2.037 1.00 91.00 91 PRO A N 1
ATOM 71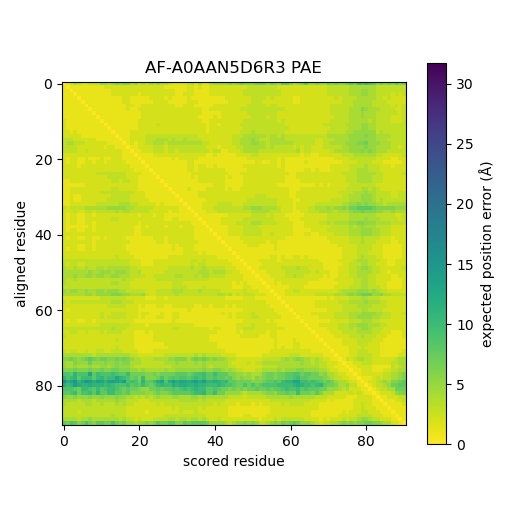4 C CA . PRO A 1 91 ? 9.804 -11.800 2.695 1.00 91.00 91 PRO A CA 1
ATOM 715 C C . PRO A 1 91 ? 9.369 -13.246 2.428 1.00 91.00 91 PRO A C 1
ATOM 717 O O . PRO A 1 91 ? 8.149 -13.495 2.289 1.00 91.00 91 PRO A O 1
#

Sequence (91 aa):
NQQFILDMVAECNAEKVTLGIYSNNNNWDSIVGSSWSGVSKYPLWWANYNGQANFNNFKPFGGWSTPAIHQYSGDVKGACSVGNVDLNWYP

InterPro domains:
  IPR002053 Glycoside hydrolase, family 25 [PS51904] (1-91)
  IPR017853 Glycoside hydrolase superfamily [SSF51445] (1-90)
  IPR051595 Glycosyl Hydrolase 25 Enzymes [PTHR23208] (1-91)

Organism: NCBI:txid1317129